Protein AF-A0A6B2X8B7-F1 (afdb_monomer_lite)

Sequence (126 aa):
MSDVDQRAEAHRLQRERGFGARRVAAELGISRETAGELLSQPAEDPDPRLAVVTAAIVATVPRAFAATTMVTVAHRYTQAGRSACDSWTGRPERLAEIILAALDTAQPERPRPFVLAPRLREGAAQ

Radius of gyration: 24.09 Å; chains: 1; bounding box: 40×40×84 Å

Foldseek 3Di:
DDPLVLLLVLVVCCVVVVDDLVVSCVVSVHDSVSSVVSVVDDDDDPDPQLVVQLVVQCVVDVCLQVDWDKDKDWDQDPPPRDIDIDMDTDRSSVVSVVVVVVVVVPPPPDPDPPPPPPPPPPDDDD

Structure (mmCIF, N/CA/C/O backbone):
data_AF-A0A6B2X8B7-F1
#
_entry.id   AF-A0A6B2X8B7-F1
#
loop_
_atom_site.group_PDB
_atom_site.id
_atom_site.type_symbol
_atom_site.label_atom_id
_atom_site.label_alt_id
_atom_site.label_comp_id
_atom_site.label_asym_id
_atom_site.label_entity_id
_atom_site.label_seq_id
_atom_site.pdbx_PDB_ins_code
_atom_site.Cartn_x
_atom_site.Cartn_y
_atom_site.Cartn_z
_atom_site.occupancy
_atom_site.B_iso_or_equiv
_atom_site.auth_seq_id
_atom_site.auth_comp_id
_atom_site.auth_asym_id
_atom_site.auth_atom_id
_atom_site.pdbx_PDB_model_num
ATOM 1 N N . MET A 1 1 ? 15.341 11.435 -5.137 1.00 54.66 1 MET A N 1
ATOM 2 C CA . MET A 1 1 ? 14.673 10.119 -5.094 1.00 54.66 1 MET A CA 1
ATOM 3 C C . MET A 1 1 ? 15.718 9.135 -4.630 1.00 54.66 1 MET A C 1
ATOM 5 O O . MET A 1 1 ? 16.801 9.163 -5.200 1.00 54.66 1 MET A O 1
ATOM 9 N N . SER A 1 2 ? 15.459 8.402 -3.552 1.00 68.62 2 SER A N 1
ATOM 10 C CA . SER A 1 2 ? 16.417 7.426 -3.029 1.00 68.62 2 SER A CA 1
ATOM 11 C C . SER A 1 2 ? 16.469 6.190 -3.938 1.00 68.62 2 SER A C 1
ATOM 13 O O . SER A 1 2 ? 15.513 5.923 -4.666 1.00 68.62 2 SER A O 1
ATOM 15 N N . ASP A 1 3 ? 17.559 5.423 -3.903 1.00 59.84 3 ASP A N 1
ATOM 16 C CA . ASP A 1 3 ? 17.707 4.191 -4.701 1.00 59.84 3 ASP A CA 1
ATOM 17 C C . ASP A 1 3 ? 16.596 3.165 -4.404 1.00 59.84 3 ASP A C 1
ATOM 19 O O . ASP A 1 3 ? 16.160 2.419 -5.284 1.00 59.84 3 ASP A O 1
ATOM 23 N N . VAL A 1 4 ? 16.071 3.182 -3.173 1.00 61.59 4 VAL A N 1
ATOM 24 C CA . VAL A 1 4 ? 14.934 2.359 -2.737 1.00 61.59 4 VAL A CA 1
ATOM 25 C C . VAL A 1 4 ? 13.653 2.741 -3.489 1.00 61.59 4 VAL A C 1
ATOM 27 O O . VAL A 1 4 ? 12.921 1.854 -3.931 1.00 61.59 4 VAL A O 1
ATOM 30 N N . ASP A 1 5 ? 13.428 4.038 -3.731 1.00 80.19 5 ASP A N 1
ATOM 31 C CA . ASP A 1 5 ? 12.277 4.525 -4.504 1.00 80.19 5 ASP A CA 1
ATOM 32 C C . ASP A 1 5 ? 12.371 4.095 -5.977 1.00 80.19 5 ASP A C 1
ATOM 34 O O . ASP A 1 5 ? 11.370 3.715 -6.583 1.00 80.19 5 ASP A O 1
ATOM 38 N N . GLN A 1 6 ? 13.578 4.106 -6.560 1.00 83.19 6 GLN A N 1
ATOM 39 C CA . GLN A 1 6 ? 13.797 3.682 -7.949 1.00 83.19 6 GLN A CA 1
ATOM 40 C C . GLN A 1 6 ? 13.591 2.177 -8.136 1.00 83.19 6 GLN A C 1
ATOM 42 O O . GLN A 1 6 ? 12.996 1.757 -9.130 1.00 83.19 6 GLN A O 1
ATOM 47 N N . ARG A 1 7 ? 14.044 1.359 -7.178 1.00 85.69 7 ARG A N 1
ATOM 48 C CA . ARG A 1 7 ? 13.858 -0.098 -7.208 1.00 85.69 7 ARG A CA 1
ATOM 49 C C . ARG A 1 7 ? 12.386 -0.484 -7.090 1.00 85.69 7 ARG A C 1
ATOM 51 O O . ARG A 1 7 ? 11.892 -1.282 -7.889 1.00 85.69 7 ARG A O 1
ATOM 58 N N . ALA A 1 8 ? 11.678 0.098 -6.122 1.00 83.31 8 ALA A N 1
ATOM 59 C CA . ALA A 1 8 ? 10.252 -0.151 -5.930 1.00 83.31 8 ALA A CA 1
ATOM 60 C C . ALA A 1 8 ? 9.449 0.237 -7.183 1.00 83.31 8 ALA A C 1
ATOM 62 O O . ALA A 1 8 ? 8.624 -0.543 -7.668 1.00 83.31 8 ALA A O 1
ATOM 63 N N . GLU A 1 9 ? 9.757 1.398 -7.762 1.00 85.19 9 GLU A N 1
ATOM 64 C CA . GLU A 1 9 ? 9.102 1.882 -8.974 1.00 85.19 9 GLU A CA 1
ATOM 65 C C . GLU A 1 9 ? 9.429 1.019 -10.207 1.00 85.19 9 GLU A C 1
ATOM 67 O O . GLU A 1 9 ? 8.534 0.715 -11.000 1.00 85.19 9 GLU A O 1
ATOM 72 N N . ALA A 1 10 ? 10.670 0.534 -10.347 1.00 89.56 10 ALA A N 1
ATOM 73 C CA . ALA A 1 10 ? 11.061 -0.393 -11.411 1.00 89.56 10 ALA A CA 1
ATOM 74 C C . ALA A 1 10 ? 10.224 -1.684 -11.381 1.00 89.56 10 ALA A C 1
ATOM 76 O O . ALA A 1 10 ? 9.653 -2.082 -12.403 1.00 89.56 10 ALA A O 1
ATOM 77 N N . HIS A 1 11 ? 10.079 -2.306 -10.205 1.00 87.81 11 HIS A N 1
ATOM 78 C CA . HIS A 1 11 ? 9.245 -3.501 -10.046 1.00 87.81 11 HIS A CA 1
ATOM 79 C C . HIS A 1 11 ? 7.748 -3.216 -10.194 1.00 87.81 11 HIS A C 1
ATOM 81 O O . HIS A 1 11 ? 7.006 -4.093 -10.646 1.00 87.81 11 HIS A O 1
ATOM 87 N N . ARG A 1 12 ? 7.276 -2.012 -9.843 1.00 86.94 12 ARG A N 1
ATOM 88 C CA . ARG A 1 12 ? 5.889 -1.599 -10.102 1.00 86.94 12 ARG A CA 1
ATOM 89 C C . ARG A 1 12 ? 5.616 -1.532 -11.604 1.00 86.94 12 ARG A C 1
ATOM 91 O O . ARG A 1 12 ? 4.667 -2.148 -12.081 1.00 86.94 12 ARG A O 1
ATOM 98 N N . LEU A 1 13 ? 6.480 -0.856 -12.366 1.00 89.44 13 LEU A N 1
ATOM 99 C CA . LEU A 1 13 ? 6.375 -0.758 -13.826 1.00 89.44 13 LEU A CA 1
ATOM 100 C C . LEU A 1 13 ? 6.440 -2.134 -14.503 1.00 89.44 13 LEU A C 1
ATOM 102 O O . LEU A 1 13 ? 5.688 -2.398 -15.441 1.00 89.44 13 LEU A O 1
ATOM 106 N N . GLN A 1 14 ? 7.291 -3.036 -14.014 1.00 88.25 14 GLN A N 1
ATOM 107 C CA . GLN A 1 14 ? 7.352 -4.403 -14.527 1.00 88.25 14 GLN A CA 1
ATOM 108 C C . GLN A 1 14 ? 6.048 -5.176 -14.261 1.00 88.25 14 GLN A C 1
ATOM 110 O O . GLN A 1 14 ? 5.503 -5.767 -15.192 1.00 88.25 14 GLN A O 1
ATOM 115 N N . ARG A 1 15 ? 5.524 -5.153 -13.026 1.00 85.38 15 ARG A N 1
ATOM 116 C CA . ARG A 1 15 ? 4.316 -5.909 -12.639 1.00 85.38 15 ARG A CA 1
ATOM 117 C C . ARG A 1 15 ? 3.032 -5.361 -13.253 1.00 85.38 15 ARG A C 1
ATOM 119 O O . ARG A 1 15 ? 2.227 -6.132 -13.761 1.00 85.38 15 ARG A O 1
ATOM 126 N N . GLU A 1 16 ? 2.830 -4.047 -13.207 1.00 86.44 16 GLU A N 1
ATOM 127 C CA . GLU A 1 16 ? 1.566 -3.426 -13.624 1.00 86.44 16 GLU A CA 1
ATOM 128 C C . GLU A 1 16 ? 1.486 -3.184 -15.133 1.00 86.44 16 GLU A C 1
ATOM 130 O O . GLU A 1 16 ? 0.398 -3.191 -15.706 1.00 86.44 16 GLU A O 1
ATOM 135 N N . ARG A 1 17 ? 2.628 -2.933 -15.789 1.00 88.50 17 ARG A N 1
ATOM 136 C CA . ARG A 1 17 ? 2.678 -2.554 -17.212 1.00 88.50 17 ARG A CA 1
ATOM 137 C C . ARG A 1 17 ? 3.347 -3.604 -18.099 1.00 88.50 17 ARG A C 1
ATOM 139 O O . ARG A 1 17 ? 3.337 -3.444 -19.317 1.00 88.50 17 ARG A O 1
ATOM 146 N N . GLY A 1 18 ? 3.954 -4.644 -17.521 1.00 87.31 18 GLY A N 1
ATOM 147 C CA . GLY A 1 18 ? 4.703 -5.657 -18.272 1.00 87.31 18 GLY A CA 1
ATOM 148 C C . GLY A 1 18 ? 5.984 -5.114 -18.913 1.00 87.31 18 GLY A C 1
ATOM 149 O O . GLY A 1 18 ? 6.449 -5.640 -19.924 1.00 87.31 18 GLY A O 1
ATOM 150 N N . PHE A 1 19 ? 6.540 -4.019 -18.388 1.00 92.81 19 PHE A N 1
ATOM 151 C CA . PHE A 1 19 ? 7.703 -3.374 -18.989 1.00 92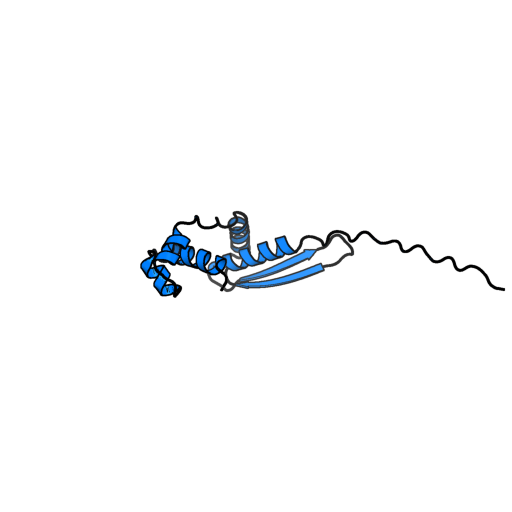.81 19 PHE A CA 1
ATOM 152 C C . PHE A 1 19 ? 8.986 -4.175 -18.750 1.00 92.81 19 PHE A C 1
ATOM 154 O O . PHE A 1 19 ? 9.326 -4.527 -17.624 1.00 92.81 19 PHE A O 1
ATOM 161 N N . GLY A 1 20 ? 9.745 -4.410 -19.824 1.00 90.12 20 GLY A N 1
ATOM 162 C CA . GLY A 1 20 ? 11.117 -4.911 -19.730 1.00 90.12 20 GLY A CA 1
ATOM 163 C C . GLY A 1 20 ? 12.114 -3.807 -19.353 1.00 90.12 20 GLY A C 1
ATOM 164 O O . GLY A 1 20 ? 11.818 -2.618 -19.491 1.00 90.12 20 GLY A O 1
ATOM 165 N N . ALA A 1 21 ? 13.336 -4.197 -18.969 1.00 92.12 21 ALA A N 1
ATOM 166 C CA . ALA A 1 21 ? 14.393 -3.295 -18.485 1.00 92.12 21 ALA A CA 1
ATOM 167 C C . ALA A 1 21 ? 14.636 -2.061 -19.376 1.00 92.12 21 ALA A C 1
ATOM 169 O O . ALA A 1 21 ? 14.855 -0.963 -18.877 1.00 92.12 21 ALA A O 1
ATOM 170 N N . ARG A 1 22 ? 14.534 -2.203 -20.707 1.00 93.44 22 ARG A N 1
ATOM 171 C CA . ARG A 1 22 ? 14.685 -1.076 -21.645 1.00 93.44 22 ARG A CA 1
ATOM 172 C C . ARG A 1 22 ? 13.605 -0.009 -21.464 1.00 93.44 22 ARG A C 1
ATOM 174 O O . ARG A 1 22 ? 13.901 1.176 -21.573 1.00 93.44 22 ARG A O 1
ATOM 181 N N . ARG A 1 23 ? 12.356 -0.423 -21.249 1.00 93.75 23 ARG A N 1
ATOM 182 C CA . ARG A 1 23 ? 11.235 0.505 -21.092 1.00 93.75 23 ARG A CA 1
ATOM 183 C C . ARG A 1 23 ? 11.233 1.106 -19.689 1.00 93.75 23 ARG A C 1
ATOM 185 O O . ARG A 1 23 ? 11.080 2.309 -19.575 1.00 93.75 23 ARG A O 1
ATOM 192 N N . VAL A 1 24 ? 11.517 0.302 -18.665 1.00 93.19 24 VAL A N 1
ATOM 193 C CA . VAL A 1 24 ? 11.722 0.774 -17.285 1.00 93.19 24 VAL A CA 1
ATOM 194 C C . VAL A 1 24 ? 12.812 1.849 -17.215 1.00 93.19 24 VAL A C 1
ATOM 196 O O . VAL A 1 24 ? 12.585 2.903 -16.636 1.00 93.19 24 VAL A O 1
ATOM 199 N N . ALA A 1 25 ? 13.952 1.633 -17.878 1.00 94.69 25 ALA A N 1
ATOM 200 C CA . ALA A 1 25 ? 15.034 2.614 -17.953 1.00 94.69 25 ALA A CA 1
ATOM 201 C C . ALA A 1 25 ? 14.580 3.963 -18.534 1.00 94.69 25 ALA A C 1
ATOM 203 O O . ALA A 1 25 ? 14.922 5.015 -18.000 1.00 94.69 25 ALA A O 1
ATOM 204 N N . ALA A 1 26 ? 13.771 3.928 -19.598 1.00 93.44 26 ALA A N 1
ATOM 205 C CA . ALA A 1 26 ? 13.241 5.132 -20.230 1.00 93.44 26 ALA A CA 1
ATOM 206 C C . ALA A 1 26 ? 12.259 5.894 -19.324 1.00 93.44 26 ALA A C 1
ATOM 208 O O . ALA A 1 26 ? 12.300 7.118 -19.297 1.00 93.44 26 ALA A O 1
ATOM 209 N N . GLU A 1 27 ? 11.408 5.186 -18.576 1.00 92.19 27 GLU A N 1
ATOM 210 C CA . GLU A 1 27 ? 10.445 5.811 -17.654 1.00 92.19 27 GLU A CA 1
ATOM 211 C C . GLU A 1 27 ? 11.128 6.381 -16.397 1.00 92.19 27 GLU A C 1
ATOM 213 O O . GLU A 1 27 ? 10.698 7.402 -15.870 1.00 92.19 27 GLU A O 1
ATOM 218 N N . LEU A 1 28 ? 12.210 5.750 -15.928 1.00 91.00 28 LEU A N 1
ATOM 219 C CA . LEU A 1 28 ? 12.951 6.177 -14.735 1.00 91.00 28 LEU A CA 1
ATOM 220 C C . LEU A 1 28 ? 14.094 7.163 -15.027 1.00 91.00 28 LEU A C 1
ATOM 222 O O . LEU A 1 28 ? 14.696 7.686 -14.092 1.00 91.00 28 LEU A O 1
ATOM 226 N N . GLY A 1 29 ? 14.415 7.416 -16.300 1.00 93.81 29 GLY A N 1
ATOM 227 C CA . GLY A 1 29 ? 15.531 8.285 -16.688 1.00 93.81 29 GLY A CA 1
ATOM 228 C C . GLY A 1 29 ? 16.912 7.722 -16.327 1.00 93.81 29 GLY A C 1
ATOM 229 O O . GLY A 1 29 ? 17.846 8.488 -16.097 1.00 93.81 29 GLY A O 1
ATOM 230 N N . ILE A 1 30 ? 17.043 6.394 -16.262 1.00 93.62 30 ILE A N 1
ATOM 231 C CA . ILE A 1 30 ? 18.279 5.684 -15.892 1.00 93.62 30 ILE A CA 1
ATOM 232 C C . ILE A 1 30 ? 18.819 4.860 -17.065 1.00 93.62 30 ILE A C 1
ATOM 234 O O . ILE A 1 30 ? 18.177 4.714 -18.106 1.00 93.62 30 ILE A O 1
ATOM 238 N N . SER A 1 31 ? 20.017 4.294 -16.907 1.00 95.00 31 SER A N 1
ATOM 239 C CA . SER A 1 31 ? 20.582 3.402 -17.919 1.00 95.00 31 SER A CA 1
ATOM 240 C C . SER A 1 31 ? 19.840 2.056 -17.968 1.00 95.00 31 SER A C 1
ATOM 242 O O . SER A 1 31 ? 19.255 1.599 -16.983 1.00 95.00 31 SER A O 1
ATOM 244 N N . ARG A 1 32 ? 19.891 1.376 -19.122 1.00 93.12 32 ARG A N 1
ATOM 245 C CA . ARG A 1 32 ? 19.347 0.013 -19.269 1.00 93.12 32 ARG A CA 1
ATOM 246 C C . ARG A 1 32 ? 20.017 -0.974 -18.312 1.00 93.12 32 ARG A C 1
ATOM 248 O O . ARG A 1 32 ? 19.348 -1.890 -17.846 1.00 93.12 32 ARG A O 1
ATOM 255 N N . GLU A 1 33 ? 21.315 -0.813 -18.087 1.00 92.94 33 GLU A N 1
ATOM 256 C CA . GLU A 1 33 ? 22.106 -1.673 -17.208 1.00 92.94 33 GLU A CA 1
ATOM 257 C C . GLU A 1 33 ? 21.645 -1.514 -15.759 1.00 92.94 33 GLU A C 1
ATOM 259 O O . GLU A 1 33 ? 21.232 -2.494 -15.152 1.00 92.94 33 GLU A O 1
ATOM 264 N N . THR A 1 34 ? 21.518 -0.270 -15.287 1.00 93.19 34 THR A N 1
ATOM 265 C CA . THR A 1 34 ? 20.964 0.061 -13.964 1.00 93.19 34 THR A CA 1
ATOM 266 C C . THR A 1 34 ? 19.544 -0.483 -13.790 1.00 93.19 34 THR A C 1
ATOM 268 O O . THR A 1 34 ? 19.228 -1.088 -12.774 1.00 93.19 34 THR A O 1
ATOM 271 N N . ALA A 1 35 ? 18.674 -0.339 -14.796 1.00 91.00 35 ALA A N 1
ATOM 272 C CA . ALA A 1 35 ? 17.335 -0.931 -14.743 1.00 91.00 35 ALA A CA 1
ATOM 273 C C . ALA A 1 35 ? 17.369 -2.470 -14.702 1.00 91.00 35 ALA A C 1
ATOM 275 O O . ALA A 1 35 ? 16.512 -3.088 -14.078 1.00 91.00 35 ALA A O 1
ATOM 276 N N . GLY A 1 36 ? 18.342 -3.092 -15.373 1.00 91.31 36 GLY A N 1
ATOM 277 C CA . GLY A 1 36 ? 18.573 -4.533 -15.317 1.00 91.31 36 GLY A CA 1
ATOM 278 C C . GLY A 1 36 ? 18.994 -4.991 -13.923 1.00 91.31 36 GLY A C 1
ATOM 2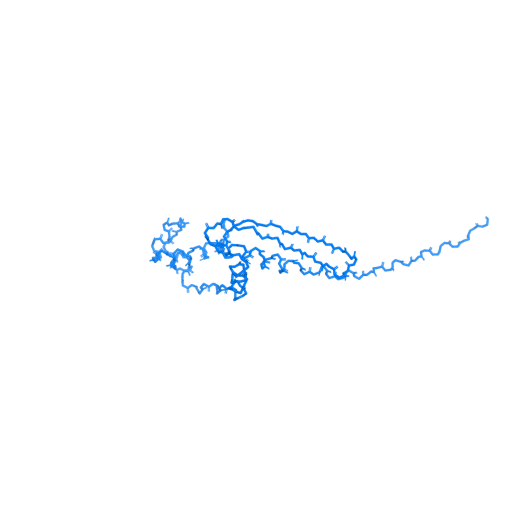79 O O . GLY A 1 36 ? 18.407 -5.932 -13.399 1.00 91.31 36 GLY A O 1
ATOM 280 N N . GLU A 1 37 ? 19.940 -4.285 -13.305 1.00 91.12 37 GLU A N 1
ATOM 281 C CA . GLU A 1 37 ? 20.389 -4.543 -11.934 1.00 91.12 37 GLU A CA 1
ATOM 282 C C . GLU A 1 37 ? 19.237 -4.411 -10.932 1.00 91.12 37 GLU A C 1
ATOM 284 O O . GLU A 1 37 ? 19.003 -5.332 -10.148 1.00 91.12 37 GLU A O 1
ATOM 289 N N . LEU A 1 38 ? 18.453 -3.330 -11.015 1.00 88.88 38 LEU A N 1
ATOM 290 C CA . LEU A 1 38 ? 17.293 -3.111 -10.146 1.00 88.88 38 LEU A CA 1
ATOM 291 C C . LEU A 1 38 ? 16.266 -4.245 -10.246 1.00 88.88 38 LEU A C 1
ATOM 293 O O . LEU A 1 38 ? 15.780 -4.698 -9.220 1.00 88.88 38 LEU A O 1
ATOM 297 N N . LEU A 1 39 ? 15.963 -4.720 -11.459 1.00 88.75 39 LEU A N 1
ATOM 298 C CA . LEU A 1 39 ? 14.988 -5.795 -11.684 1.00 88.75 39 LEU A CA 1
ATOM 299 C C . LEU A 1 39 ? 15.529 -7.197 -11.373 1.00 88.75 39 LEU A C 1
ATOM 301 O O . LEU A 1 39 ? 14.744 -8.132 -11.220 1.00 88.75 39 LEU A O 1
ATOM 305 N N . SER A 1 40 ? 16.852 -7.365 -11.351 1.00 87.19 40 SER A N 1
ATOM 306 C CA . SER A 1 40 ? 17.501 -8.637 -11.014 1.00 87.19 40 SER A CA 1
ATOM 307 C C . SER A 1 40 ? 17.569 -8.893 -9.509 1.00 87.19 40 SER A C 1
ATOM 309 O O . SER A 1 40 ? 17.685 -10.042 -9.084 1.00 87.19 40 SER A O 1
ATOM 311 N N . GLN A 1 41 ? 17.453 -7.839 -8.701 1.00 81.94 41 GLN A N 1
ATOM 312 C CA . GLN A 1 41 ? 17.230 -7.976 -7.270 1.00 81.94 41 GLN A CA 1
ATOM 313 C C . GLN A 1 41 ? 15.777 -8.410 -7.027 1.00 81.94 41 GLN A C 1
ATOM 315 O O . GLN A 1 41 ? 14.876 -7.945 -7.725 1.00 81.94 41 GLN A O 1
ATOM 320 N N . PRO A 1 42 ? 15.513 -9.308 -6.064 1.00 71.69 42 PRO A N 1
ATOM 321 C CA . PRO A 1 42 ? 14.145 -9.621 -5.687 1.00 71.69 42 PRO A CA 1
ATOM 322 C C . PRO A 1 42 ? 13.460 -8.345 -5.193 1.00 71.69 42 PRO A C 1
ATOM 324 O O . PRO A 1 42 ? 14.023 -7.598 -4.388 1.00 71.69 42 PRO A O 1
ATOM 327 N N . ALA A 1 43 ? 12.242 -8.105 -5.682 1.00 67.25 43 ALA A N 1
ATOM 328 C CA . ALA A 1 43 ? 11.382 -7.086 -5.101 1.00 67.25 43 ALA A CA 1
ATOM 329 C C . ALA A 1 43 ? 11.249 -7.382 -3.603 1.00 67.25 43 ALA A C 1
ATOM 331 O O . ALA A 1 43 ? 11.075 -8.542 -3.229 1.00 67.25 43 ALA A O 1
ATOM 332 N N . GLU A 1 44 ? 11.323 -6.359 -2.751 1.00 68.56 44 GLU A N 1
ATOM 333 C CA . GLU A 1 44 ? 10.877 -6.540 -1.372 1.00 68.56 44 GLU A CA 1
ATOM 334 C C . GLU A 1 44 ? 9.427 -7.021 -1.418 1.00 68.56 44 GLU A C 1
ATOM 336 O O . GLU A 1 44 ? 8.569 -6.388 -2.048 1.00 68.56 44 GLU A O 1
ATOM 341 N N . ASP A 1 45 ? 9.179 -8.187 -0.821 1.00 62.31 45 ASP A N 1
ATOM 342 C CA . ASP A 1 45 ? 7.829 -8.713 -0.724 1.00 62.31 45 ASP A CA 1
ATOM 343 C C . ASP A 1 45 ? 6.977 -7.693 0.036 1.00 62.31 45 ASP A C 1
ATOM 345 O O . ASP A 1 45 ? 7.405 -7.187 1.081 1.00 62.31 45 ASP A O 1
ATOM 349 N N . PRO A 1 46 ? 5.780 -7.352 -0.472 1.00 64.56 46 PRO A N 1
ATOM 350 C CA . PRO A 1 46 ? 4.892 -6.465 0.254 1.00 64.56 46 PRO A CA 1
ATOM 351 C C . PRO A 1 46 ? 4.596 -7.085 1.620 1.00 64.56 46 PRO A C 1
ATOM 353 O O . PRO A 1 46 ? 4.244 -8.264 1.702 1.00 64.56 46 PRO A O 1
ATOM 356 N N . ASP A 1 47 ? 4.742 -6.287 2.682 1.00 74.25 47 ASP A N 1
ATOM 357 C CA . ASP A 1 47 ? 4.466 -6.710 4.055 1.00 74.25 47 ASP A CA 1
ATOM 358 C C . ASP A 1 47 ? 3.108 -7.439 4.101 1.00 74.25 47 ASP A C 1
ATOM 360 O O . ASP A 1 47 ? 2.091 -6.844 3.729 1.00 74.25 47 ASP A O 1
ATOM 364 N N . PRO A 1 48 ? 3.039 -8.710 4.541 1.00 75.62 48 PRO A N 1
ATOM 365 C CA . PRO A 1 48 ? 1.792 -9.472 4.549 1.00 75.62 48 PRO A CA 1
ATOM 366 C C . PRO A 1 48 ? 0.685 -8.797 5.377 1.00 75.62 48 PRO A C 1
ATOM 368 O O . PRO A 1 48 ? -0.503 -9.026 5.129 1.00 75.62 48 PRO A O 1
ATOM 371 N N . ARG A 1 49 ? 1.043 -7.912 6.321 1.00 80.62 49 ARG A N 1
ATOM 372 C CA . ARG A 1 49 ? 0.094 -7.091 7.083 1.00 80.62 49 ARG A CA 1
ATOM 373 C C . ARG A 1 49 ? -0.690 -6.124 6.185 1.00 80.62 49 ARG A C 1
ATOM 375 O O . ARG A 1 49 ? -1.841 -5.821 6.501 1.00 80.62 49 ARG A O 1
ATOM 382 N N . LEU A 1 50 ? -0.134 -5.683 5.050 1.00 83.31 50 LEU A N 1
ATOM 383 C CA . LEU A 1 50 ? -0.808 -4.780 4.102 1.00 83.31 50 LEU A CA 1
ATOM 384 C C . LEU A 1 50 ? -2.086 -5.395 3.539 1.00 83.31 50 LEU A C 1
ATOM 386 O O . LEU A 1 50 ? -3.116 -4.722 3.466 1.00 83.31 50 LEU A O 1
ATOM 390 N N . ALA A 1 51 ? -2.037 -6.677 3.174 1.00 80.69 51 ALA A N 1
ATOM 391 C CA . ALA A 1 51 ? -3.193 -7.390 2.642 1.00 80.69 51 ALA A CA 1
ATOM 392 C C . ALA A 1 51 ? -4.324 -7.466 3.679 1.00 80.69 51 ALA A C 1
ATOM 394 O O . ALA A 1 51 ? -5.489 -7.246 3.347 1.00 80.69 51 ALA A O 1
ATOM 395 N N . VAL A 1 52 ? -3.972 -7.704 4.947 1.00 84.94 52 VAL A N 1
ATOM 396 C CA . VAL A 1 52 ? -4.927 -7.768 6.062 1.00 84.94 52 VAL A CA 1
ATOM 397 C C . VAL A 1 52 ? -5.595 -6.412 6.295 1.00 84.94 52 VAL A C 1
ATOM 399 O O . VAL A 1 52 ? -6.821 -6.337 6.374 1.00 84.94 52 VAL A O 1
ATOM 402 N N . VAL A 1 53 ? -4.814 -5.330 6.363 1.00 83.62 53 VAL A N 1
ATOM 403 C CA . VAL A 1 53 ? -5.354 -3.980 6.597 1.00 83.62 53 VAL A CA 1
ATOM 404 C C . VAL A 1 53 ? -6.204 -3.516 5.414 1.00 83.62 53 VAL A C 1
ATOM 406 O O . VAL A 1 53 ? -7.298 -2.988 5.613 1.00 83.62 53 VAL A O 1
ATOM 409 N N . THR A 1 54 ? -5.765 -3.780 4.182 1.00 82.25 54 THR A N 1
ATOM 410 C CA . THR A 1 54 ? -6.545 -3.468 2.974 1.00 82.25 54 THR A CA 1
ATOM 411 C C . THR A 1 54 ? -7.887 -4.200 2.987 1.00 82.25 54 THR A C 1
ATOM 413 O O . THR A 1 54 ? -8.931 -3.577 2.786 1.00 82.25 54 THR A O 1
ATOM 416 N N . ALA A 1 55 ? -7.889 -5.503 3.290 1.00 82.56 55 ALA A N 1
ATOM 417 C CA . ALA A 1 55 ? -9.118 -6.282 3.404 1.00 82.56 55 ALA A CA 1
ATOM 418 C C . ALA A 1 55 ? -10.051 -5.728 4.495 1.00 82.56 55 ALA A C 1
ATOM 420 O O . ALA A 1 55 ? -11.258 -5.631 4.274 1.00 82.56 55 ALA A O 1
ATOM 421 N N . ALA A 1 56 ? -9.505 -5.298 5.638 1.00 84.56 56 ALA A N 1
ATOM 422 C CA . ALA A 1 56 ? -10.281 -4.698 6.721 1.00 84.56 56 ALA A CA 1
ATOM 423 C C . ALA A 1 56 ? -10.944 -3.370 6.313 1.00 84.56 56 ALA A C 1
ATOM 425 O O . ALA A 1 56 ? -12.125 -3.161 6.604 1.00 84.56 56 ALA A O 1
ATOM 426 N N . ILE A 1 57 ? -10.230 -2.493 5.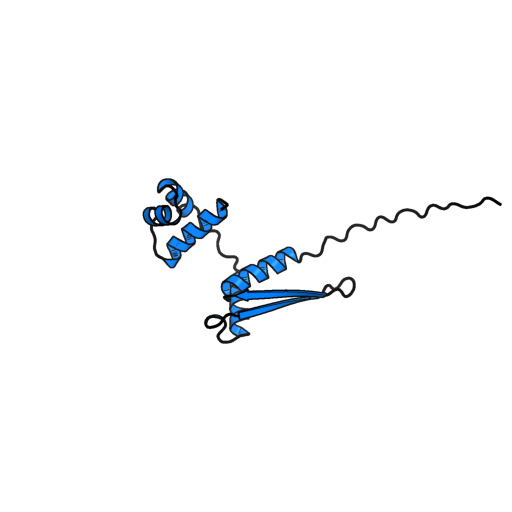596 1.00 82.31 57 ILE A N 1
ATOM 427 C CA . ILE A 1 57 ? -10.791 -1.238 5.064 1.00 82.31 57 ILE A CA 1
ATOM 428 C C . ILE A 1 57 ? -11.963 -1.540 4.123 1.00 82.31 57 ILE A C 1
ATOM 430 O O . ILE A 1 57 ? -13.044 -0.971 4.273 1.00 82.31 57 ILE A O 1
ATOM 434 N N . VAL A 1 58 ? -11.770 -2.466 3.182 1.00 82.00 58 VAL A N 1
ATOM 435 C CA . VAL A 1 58 ? -12.775 -2.823 2.167 1.00 82.00 58 VAL A CA 1
ATOM 436 C C . VAL A 1 58 ? -14.001 -3.490 2.786 1.00 82.00 58 VAL A C 1
ATOM 438 O O . VAL A 1 58 ? -15.124 -3.214 2.366 1.00 82.00 58 VAL A O 1
ATOM 441 N N . ALA A 1 59 ? -13.802 -4.341 3.794 1.00 83.56 59 ALA A N 1
ATOM 442 C CA . ALA A 1 59 ? -14.894 -4.974 4.527 1.00 83.56 59 ALA A CA 1
ATOM 443 C C . ALA A 1 59 ? -15.709 -3.954 5.339 1.00 83.56 59 ALA A C 1
ATOM 445 O O . ALA A 1 59 ? -16.929 -4.075 5.427 1.00 83.56 59 ALA A O 1
ATOM 446 N N . THR A 1 60 ? -15.047 -2.941 5.907 1.00 82.44 60 THR A N 1
ATOM 447 C CA . THR A 1 60 ? -15.694 -1.903 6.726 1.00 82.44 60 THR A CA 1
ATOM 448 C C . THR A 1 60 ? -16.444 -0.885 5.869 1.00 82.44 60 THR A C 1
ATOM 450 O O . THR A 1 60 ? -17.526 -0.435 6.241 1.00 82.44 60 THR A O 1
ATOM 453 N N . VAL A 1 61 ? -15.886 -0.526 4.710 1.00 78.94 61 VAL A N 1
ATOM 454 C CA . VAL A 1 61 ? -16.483 0.419 3.762 1.00 78.94 61 VAL A CA 1
ATOM 455 C C . VAL A 1 61 ? -16.682 -0.292 2.422 1.00 78.94 61 VAL A C 1
ATOM 457 O O . VAL A 1 61 ? -15.811 -0.240 1.545 1.00 78.94 61 VAL A O 1
ATOM 460 N N . PRO A 1 62 ? -17.839 -0.949 2.218 1.00 67.06 62 PRO A N 1
ATOM 461 C CA . PRO A 1 62 ? -18.172 -1.540 0.932 1.00 67.06 62 PRO A CA 1
ATOM 462 C C . PRO A 1 62 ? -18.137 -0.435 -0.130 1.00 67.06 62 PRO A C 1
ATOM 464 O O . PRO A 1 62 ? -18.888 0.532 -0.026 1.00 67.06 62 PRO A O 1
ATOM 467 N N . ARG A 1 63 ? -17.275 -0.587 -1.150 1.00 72.50 63 ARG A N 1
ATOM 468 C CA . ARG A 1 63 ? -16.912 0.406 -2.199 1.00 72.50 63 ARG A CA 1
ATOM 469 C C . ARG A 1 63 ? -15.709 1.313 -1.910 1.00 72.50 63 ARG A C 1
ATOM 471 O O . ARG A 1 63 ? -15.493 2.253 -2.671 1.00 72.50 63 ARG A O 1
ATOM 478 N N . ALA A 1 64 ? -14.868 0.997 -0.928 1.00 69.12 64 ALA A N 1
ATOM 479 C CA . ALA A 1 64 ? -13.641 1.756 -0.656 1.00 69.12 64 ALA A CA 1
ATOM 480 C C . ALA A 1 64 ? -12.710 1.942 -1.882 1.00 69.12 64 ALA A C 1
ATOM 482 O O . ALA A 1 64 ? -11.992 2.931 -1.966 1.00 69.12 64 ALA A O 1
ATOM 483 N N . PHE A 1 65 ? -12.743 1.035 -2.869 1.00 65.56 65 PHE A N 1
ATOM 484 C CA . PHE A 1 65 ? -11.977 1.174 -4.121 1.00 65.56 65 PHE A CA 1
ATOM 485 C C . PHE A 1 65 ? -12.594 2.133 -5.149 1.00 65.56 65 PHE A C 1
ATOM 487 O O . PHE A 1 65 ? -11.889 2.627 -6.026 1.00 65.56 65 PHE A O 1
ATOM 494 N N . ALA A 1 66 ? -13.903 2.379 -5.074 1.00 63.78 66 ALA A N 1
ATOM 495 C CA . ALA A 1 66 ? -14.633 3.199 -6.043 1.00 63.78 66 ALA A CA 1
ATOM 496 C C . ALA A 1 66 ? -14.771 4.667 -5.603 1.00 63.78 66 ALA A C 1
ATOM 498 O O . ALA A 1 66 ? -15.279 5.488 -6.363 1.00 63.78 66 ALA A O 1
ATOM 499 N N . ALA A 1 67 ? -14.338 4.997 -4.385 1.00 67.50 67 ALA A N 1
ATOM 500 C CA . ALA A 1 67 ? -14.427 6.331 -3.811 1.00 67.50 67 ALA A CA 1
ATOM 501 C C . ALA A 1 67 ? -13.155 6.674 -3.029 1.00 67.50 67 ALA A C 1
ATOM 503 O O . ALA A 1 67 ? -12.463 5.795 -2.519 1.00 67.50 67 ALA A O 1
ATOM 504 N N . THR A 1 68 ? -12.863 7.967 -2.898 1.00 70.62 68 THR A N 1
ATOM 505 C CA . THR A 1 68 ? -11.850 8.439 -1.950 1.00 70.62 68 THR A CA 1
ATOM 506 C C . THR A 1 68 ? -12.289 8.050 -0.540 1.00 70.62 68 THR A C 1
ATOM 508 O O . THR A 1 68 ? -13.303 8.543 -0.049 1.00 70.62 68 THR A O 1
ATOM 511 N N . THR A 1 69 ? -11.542 7.151 0.100 1.00 76.50 69 THR A N 1
ATOM 512 C CA . THR A 1 69 ? -11.854 6.655 1.444 1.00 76.50 69 THR A CA 1
ATOM 513 C C . THR A 1 69 ? -11.135 7.513 2.476 1.00 76.50 69 THR A C 1
ATOM 515 O O . THR A 1 69 ? -9.971 7.854 2.279 1.00 76.50 69 THR A O 1
ATOM 518 N N . MET A 1 70 ? -11.814 7.866 3.569 1.00 80.69 70 MET A N 1
ATOM 519 C CA . MET A 1 70 ? -11.202 8.494 4.742 1.00 80.69 70 MET A CA 1
ATOM 520 C C . MET A 1 70 ? -11.053 7.450 5.847 1.00 80.69 70 MET A C 1
ATOM 522 O O . MET A 1 70 ? -12.022 6.767 6.174 1.00 80.69 70 MET A O 1
ATOM 526 N N . VAL A 1 71 ? -9.859 7.337 6.426 1.00 79.06 71 VAL A N 1
ATOM 527 C CA . VAL A 1 71 ? -9.596 6.487 7.591 1.00 79.06 71 VAL A CA 1
ATOM 528 C C . VAL A 1 71 ? -9.100 7.354 8.733 1.00 79.06 71 VAL A C 1
ATOM 530 O O . VAL A 1 71 ? -8.167 8.135 8.559 1.00 79.06 71 VAL A O 1
ATOM 533 N N . THR A 1 72 ? -9.711 7.177 9.902 1.00 81.12 72 THR A N 1
ATOM 534 C CA . THR A 1 72 ? -9.280 7.782 11.161 1.00 81.12 72 THR A CA 1
ATOM 535 C C . THR A 1 72 ? -8.827 6.679 12.109 1.00 81.12 72 THR A C 1
ATOM 537 O O . THR A 1 72 ? -9.593 5.757 12.393 1.00 81.12 72 THR A O 1
ATOM 540 N N . VAL A 1 73 ? -7.598 6.776 12.613 1.00 75.69 73 VAL A N 1
ATOM 541 C CA . VAL A 1 73 ? -7.055 5.872 13.633 1.00 75.69 73 VAL A CA 1
ATOM 542 C C . VAL A 1 73 ? -6.992 6.621 14.956 1.00 75.69 73 VAL A C 1
ATOM 544 O O . VAL A 1 73 ? -6.334 7.652 15.074 1.00 75.69 73 VAL A O 1
ATOM 547 N N . ALA A 1 74 ? -7.706 6.105 15.955 1.00 79.44 74 ALA A N 1
ATOM 548 C CA . ALA A 1 74 ? -7.703 6.647 17.306 1.00 79.44 74 ALA A CA 1
ATOM 549 C C . ALA A 1 74 ? -6.725 5.858 18.184 1.00 79.44 74 ALA A C 1
ATOM 551 O O . ALA A 1 74 ? -6.952 4.690 18.506 1.00 79.44 74 ALA A O 1
ATOM 552 N N . HIS A 1 75 ? -5.660 6.519 18.616 1.00 74.50 75 HIS A N 1
ATOM 553 C CA . HIS A 1 75 ? -4.686 5.989 19.556 1.00 74.50 75 HIS A CA 1
ATOM 554 C C . HIS A 1 75 ? -5.176 6.249 20.980 1.00 74.50 75 HIS A C 1
ATOM 556 O O . HIS A 1 75 ? -5.387 7.394 21.384 1.00 74.50 75 HIS A O 1
ATOM 562 N N . ARG A 1 76 ? -5.350 5.183 21.765 1.00 74.19 76 ARG A N 1
ATOM 563 C CA . ARG A 1 76 ? -5.631 5.271 23.203 1.00 74.19 76 ARG A CA 1
ATOM 564 C C . ARG A 1 76 ? -4.432 4.748 23.971 1.00 74.19 76 ARG A C 1
ATOM 566 O O . ARG A 1 76 ? -4.185 3.545 23.991 1.00 74.19 76 ARG A O 1
ATOM 573 N N . TYR A 1 77 ? -3.698 5.651 24.608 1.00 71.94 77 TYR A N 1
ATOM 574 C CA . TYR A 1 77 ? -2.543 5.284 25.413 1.00 71.94 77 TYR A CA 1
ATOM 575 C C . TYR A 1 77 ? -3.010 4.946 26.829 1.00 71.94 77 TYR A C 1
ATOM 577 O O . TYR A 1 77 ? -3.686 5.738 27.486 1.00 71.94 77 TYR A O 1
ATOM 585 N N . THR A 1 78 ? -2.645 3.757 27.309 1.00 66.88 78 THR A N 1
ATOM 586 C CA . THR A 1 78 ? -2.969 3.298 28.671 1.00 66.88 78 THR A CA 1
ATOM 587 C C . THR A 1 78 ? -2.316 4.177 29.739 1.00 66.88 78 THR A C 1
ATOM 589 O O . THR A 1 78 ? -2.831 4.304 30.848 1.00 66.88 78 THR A O 1
ATOM 592 N N . GLN A 1 79 ? -1.205 4.833 29.397 1.00 63.34 79 GLN A N 1
ATOM 593 C CA . GLN A 1 79 ? -0.478 5.731 30.278 1.00 63.34 79 GLN A CA 1
ATOM 594 C C . GLN A 1 79 ? -1.037 7.163 30.171 1.00 63.34 79 GLN A C 1
ATOM 596 O O . GLN A 1 79 ? -1.036 7.778 29.106 1.00 63.34 79 GLN A O 1
ATOM 601 N N . ALA A 1 80 ? -1.495 7.703 31.303 1.00 59.78 80 ALA A N 1
ATOM 602 C CA . ALA A 1 80 ? -1.924 9.097 31.482 1.00 59.78 80 ALA A CA 1
ATOM 603 C C . ALA A 1 80 ? -3.214 9.549 30.759 1.00 59.78 80 ALA A C 1
ATOM 605 O O . ALA A 1 80 ? -3.432 10.752 30.630 1.00 59.78 80 ALA A O 1
ATOM 606 N N . GLY A 1 81 ? -4.076 8.629 30.303 1.00 66.81 81 GLY A N 1
ATOM 607 C CA . GLY A 1 81 ? -5.367 8.990 29.690 1.00 66.81 81 GLY A CA 1
ATOM 608 C C . GLY A 1 81 ? -5.232 9.813 28.404 1.00 66.81 81 GLY A C 1
ATOM 609 O O . GLY A 1 81 ? -6.151 10.539 28.026 1.00 66.81 81 GLY A O 1
ATOM 610 N N . ARG A 1 82 ? -4.072 9.736 27.742 1.00 67.06 82 ARG A N 1
ATOM 611 C CA . ARG A 1 82 ? -3.813 10.464 26.501 1.00 67.06 82 ARG A CA 1
ATOM 612 C C . ARG A 1 82 ? -4.497 9.760 25.338 1.00 67.06 82 ARG A C 1
ATOM 614 O O . ARG A 1 82 ? -4.466 8.534 25.225 1.00 67.06 82 ARG A O 1
ATOM 621 N N . SER A 1 83 ? -5.074 10.559 24.450 1.00 75.25 83 SER A N 1
ATOM 622 C CA . SER A 1 83 ? -5.563 10.094 23.159 1.00 75.25 83 SER A CA 1
ATOM 623 C C . SER A 1 83 ? -4.985 10.960 22.050 1.00 75.25 83 SER A C 1
ATOM 625 O O . SER A 1 83 ? -4.751 12.152 22.250 1.00 75.25 83 SER A O 1
ATOM 627 N N . ALA A 1 84 ? -4.720 10.335 20.912 1.00 77.50 84 ALA A N 1
ATOM 628 C CA . ALA A 1 84 ? -4.360 11.006 19.673 1.00 77.50 84 ALA A CA 1
ATOM 629 C C . ALA A 1 84 ? -5.216 10.423 18.550 1.00 77.50 84 ALA A C 1
ATOM 631 O O . ALA A 1 84 ? -5.652 9.274 18.635 1.00 77.50 84 ALA A O 1
ATOM 632 N N . CYS A 1 85 ? -5.472 11.214 17.518 1.00 78.50 85 CYS A N 1
ATOM 633 C CA . CYS A 1 85 ? -6.205 10.766 16.347 1.00 78.50 85 CYS A CA 1
ATOM 634 C C . CYS A 1 85 ? -5.468 11.236 15.107 1.00 78.50 85 CYS A C 1
ATOM 636 O O . CYS A 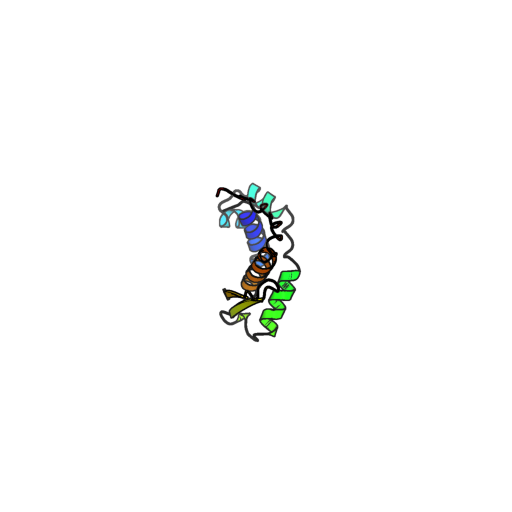1 85 ? -5.264 12.438 14.944 1.00 78.50 85 CYS A O 1
ATOM 638 N N . ASP A 1 86 ? -5.167 10.296 14.224 1.00 78.94 86 ASP A N 1
ATOM 639 C CA . ASP A 1 86 ? -4.637 10.589 12.904 1.00 78.94 86 ASP A CA 1
ATOM 640 C C . ASP A 1 86 ? -5.698 10.270 11.851 1.00 78.94 86 ASP A C 1
ATOM 642 O O . ASP A 1 86 ? -6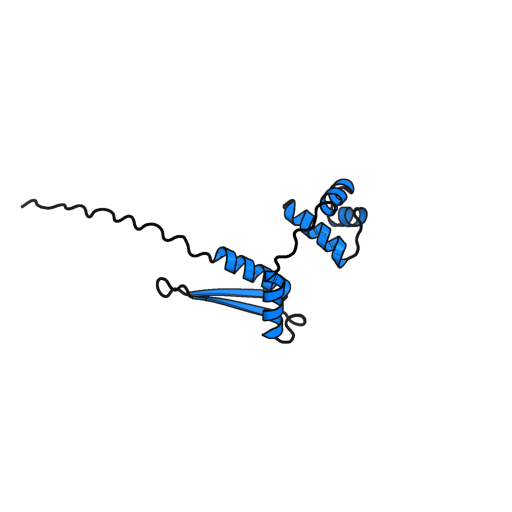.508 9.354 12.017 1.00 78.94 86 ASP A O 1
ATOM 646 N N . SER A 1 87 ? -5.764 11.074 10.790 1.00 85.12 87 SER A N 1
ATOM 647 C CA . SER A 1 87 ? -6.749 10.911 9.718 1.00 85.12 87 SER A CA 1
ATOM 648 C C . SER A 1 87 ? -6.116 11.096 8.352 1.00 85.12 87 SER A C 1
ATOM 650 O O . SER A 1 87 ? -5.383 12.056 8.119 1.00 85.12 87 SER A O 1
ATOM 652 N N . TRP A 1 88 ? -6.450 10.196 7.434 1.00 85.94 88 TRP A N 1
ATOM 653 C CA . TRP A 1 88 ? -5.913 10.182 6.078 1.00 85.94 88 TRP A CA 1
ATOM 654 C C . TRP A 1 88 ? -7.012 9.907 5.063 1.00 85.94 88 TRP A C 1
ATOM 656 O O . TRP A 1 88 ? -8.021 9.274 5.372 1.00 85.94 88 TRP A O 1
ATOM 666 N N . THR A 1 89 ? -6.803 10.370 3.832 1.00 85.25 89 THR A N 1
ATOM 667 C CA . THR A 1 89 ? -7.701 10.105 2.706 1.00 85.25 89 THR A CA 1
ATOM 668 C C . THR A 1 89 ? -6.928 9.512 1.539 1.00 85.25 89 THR A C 1
ATOM 670 O O . THR A 1 89 ? -5.785 9.893 1.286 1.00 85.25 89 THR A O 1
ATOM 673 N N . GLY A 1 90 ? -7.524 8.554 0.834 1.00 82.88 90 GLY A N 1
ATOM 674 C CA . GLY A 1 90 ? -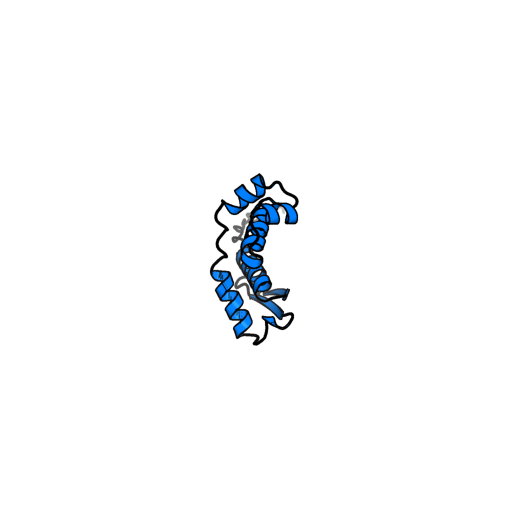6.861 7.919 -0.297 1.00 82.88 90 GLY A CA 1
ATOM 675 C C . GLY A 1 90 ? -7.515 6.626 -0.756 1.00 82.88 90 GLY A C 1
ATOM 676 O O . GLY A 1 90 ? -8.654 6.312 -0.405 1.00 82.88 90 GLY A O 1
ATOM 677 N N . ARG A 1 91 ? -6.766 5.883 -1.574 1.00 81.19 91 ARG A N 1
ATOM 678 C CA . ARG A 1 91 ? -7.117 4.517 -1.966 1.00 81.19 91 ARG A CA 1
ATOM 679 C C . ARG A 1 91 ? -6.799 3.536 -0.829 1.00 81.19 91 ARG A C 1
ATOM 681 O O . ARG A 1 91 ? -5.852 3.797 -0.084 1.00 81.19 91 ARG A O 1
ATOM 688 N N . PRO A 1 92 ? -7.534 2.419 -0.703 1.00 79.50 92 PRO A N 1
ATOM 689 C CA . PRO A 1 92 ? -7.358 1.463 0.392 1.00 79.50 92 PRO A CA 1
ATOM 690 C C . PRO A 1 92 ? -5.926 0.948 0.567 1.00 79.50 92 PRO A C 1
ATOM 692 O O . PRO A 1 92 ? -5.457 0.863 1.696 1.00 79.50 92 PRO A O 1
ATOM 695 N N . GLU A 1 93 ? -5.206 0.672 -0.520 1.00 80.88 93 GLU A N 1
ATOM 696 C CA . GLU A 1 93 ? -3.833 0.154 -0.477 1.00 80.88 93 GLU A CA 1
ATOM 697 C C . GLU A 1 93 ? -2.871 1.190 0.104 1.00 80.88 93 GLU A C 1
ATOM 699 O O . GLU A 1 93 ? -2.097 0.903 1.015 1.00 80.88 93 GLU A O 1
ATOM 704 N N . ARG A 1 94 ? -2.981 2.440 -0.360 1.00 80.56 94 ARG A N 1
ATOM 705 C CA . ARG A 1 94 ? -2.149 3.535 0.147 1.00 80.56 94 ARG A CA 1
ATOM 706 C C . ARG A 1 94 ? -2.474 3.860 1.602 1.00 80.56 94 ARG A C 1
ATOM 708 O O . ARG A 1 94 ? -1.582 4.197 2.374 1.00 80.56 94 ARG A O 1
ATOM 715 N N . LEU A 1 95 ? -3.745 3.760 1.987 1.00 83.12 95 LEU A N 1
ATOM 716 C CA . LEU A 1 95 ? -4.158 3.916 3.379 1.00 83.12 95 LEU A CA 1
ATOM 717 C C . LEU A 1 95 ? -3.599 2.790 4.252 1.00 83.12 95 LEU A C 1
ATOM 719 O O . LEU A 1 95 ? -3.147 3.074 5.353 1.00 83.12 95 LEU A O 1
ATOM 723 N N . ALA A 1 96 ? -3.563 1.548 3.765 1.00 84.12 96 ALA A N 1
ATOM 724 C CA . ALA A 1 96 ? -2.976 0.429 4.496 1.00 84.12 96 ALA A CA 1
ATOM 725 C C . ALA A 1 96 ? -1.481 0.640 4.784 1.00 84.12 96 ALA A C 1
ATOM 727 O O . ALA A 1 96 ? -1.044 0.405 5.910 1.00 84.12 96 ALA A O 1
ATOM 728 N N . GLU A 1 97 ? -0.719 1.149 3.811 1.00 83.81 97 GLU A N 1
ATOM 729 C CA . GLU A 1 97 ? 0.690 1.528 4.004 1.00 83.81 97 GLU A CA 1
ATOM 730 C C . GLU A 1 97 ? 0.852 2.600 5.086 1.00 83.81 97 GLU A C 1
ATOM 732 O O . GLU A 1 97 ? 1.681 2.460 5.985 1.00 83.81 97 GLU A O 1
ATOM 737 N N . ILE A 1 98 ? 0.035 3.656 5.027 1.00 83.44 98 ILE A N 1
ATOM 738 C CA . ILE A 1 98 ? 0.088 4.762 5.989 1.00 83.44 98 ILE A CA 1
ATOM 739 C C . ILE A 1 98 ? -0.286 4.284 7.396 1.00 83.44 98 ILE A C 1
ATOM 741 O O . ILE A 1 98 ? 0.389 4.636 8.360 1.00 83.44 98 ILE A O 1
ATOM 745 N N . ILE A 1 99 ? -1.332 3.464 7.519 1.00 83.88 99 ILE A N 1
ATOM 746 C CA . ILE A 1 99 ? -1.779 2.908 8.800 1.00 83.88 99 ILE A CA 1
ATOM 747 C C . ILE A 1 99 ? -0.684 2.032 9.407 1.00 83.88 99 ILE A C 1
ATOM 749 O O . ILE A 1 99 ? -0.400 2.168 10.593 1.00 83.88 99 ILE A O 1
ATOM 753 N N . LEU A 1 100 ? -0.048 1.159 8.622 1.00 82.88 100 LEU A N 1
ATOM 754 C CA . LEU A 1 100 ? 1.036 0.314 9.129 1.00 82.88 100 LEU A CA 1
ATOM 755 C C . LEU A 1 100 ? 2.242 1.136 9.574 1.00 82.88 100 LEU A C 1
ATOM 757 O O . LEU A 1 100 ? 2.742 0.912 10.673 1.00 82.88 100 LEU A O 1
ATOM 761 N N . ALA A 1 101 ? 2.646 2.134 8.788 1.00 81.56 101 ALA A N 1
ATOM 762 C CA . ALA A 1 101 ? 3.712 3.047 9.183 1.00 81.56 101 ALA A CA 1
ATOM 763 C C . ALA A 1 101 ? 3.366 3.792 10.486 1.00 81.56 101 ALA A C 1
ATOM 765 O O . ALA A 1 101 ? 4.190 3.860 11.397 1.00 81.56 101 ALA A O 1
ATOM 766 N N . ALA A 1 102 ? 2.132 4.291 10.616 1.00 77.75 102 ALA A N 1
ATOM 767 C CA . ALA A 1 102 ? 1.662 4.957 11.827 1.00 77.75 102 ALA A CA 1
ATOM 768 C C . ALA A 1 102 ? 1.693 4.015 13.041 1.00 77.75 102 ALA A C 1
ATOM 770 O O . ALA A 1 102 ? 2.182 4.398 14.102 1.00 77.75 102 ALA A O 1
ATOM 771 N N . LEU A 1 103 ? 1.253 2.763 12.886 1.00 75.56 103 LEU A N 1
ATOM 772 C CA . LEU A 1 103 ? 1.298 1.751 13.946 1.00 75.56 103 LEU A CA 1
ATOM 773 C C . LEU A 1 103 ? 2.731 1.393 14.361 1.00 75.56 103 LEU A C 1
ATOM 775 O O . LEU A 1 103 ? 2.996 1.277 15.557 1.00 75.56 103 LEU A O 1
ATOM 779 N N . ASP A 1 104 ? 3.653 1.269 13.405 1.00 78.38 104 ASP A N 1
ATOM 780 C CA . ASP A 1 104 ? 5.060 0.969 13.685 1.00 78.38 104 ASP A CA 1
ATOM 781 C C . ASP A 1 104 ? 5.763 2.163 14.372 1.00 78.38 104 ASP A C 1
ATOM 783 O O . ASP A 1 104 ? 6.593 1.965 15.261 1.00 78.38 104 ASP A O 1
ATOM 787 N N . THR A 1 105 ? 5.389 3.408 14.039 1.00 68.38 105 THR A N 1
ATOM 788 C CA . THR A 1 105 ? 5.884 4.620 14.731 1.00 68.38 105 THR A CA 1
ATOM 789 C C . THR A 1 105 ? 5.231 4.870 16.087 1.00 68.38 105 THR A C 1
ATOM 791 O O . THR A 1 105 ? 5.851 5.477 16.958 1.00 68.38 105 THR A O 1
ATOM 794 N N . ALA A 1 106 ? 4.015 4.367 16.308 1.00 62.44 106 ALA A N 1
ATOM 795 C CA . ALA A 1 106 ? 3.283 4.493 17.564 1.00 62.44 106 ALA A CA 1
ATOM 796 C C . ALA A 1 106 ? 3.832 3.587 18.682 1.00 62.44 106 ALA A C 1
ATOM 798 O O . ALA A 1 106 ? 3.146 3.387 19.692 1.00 62.44 106 ALA A O 1
ATOM 799 N N . GLN A 1 107 ? 5.060 3.060 18.543 1.00 52.84 107 GLN A N 1
ATOM 800 C CA . GLN A 1 107 ? 5.754 2.449 19.669 1.00 52.84 107 GLN A CA 1
ATOM 801 C C . GLN A 1 107 ? 5.756 3.439 20.840 1.00 52.84 107 GLN A C 1
ATOM 803 O O . GLN A 1 107 ? 6.125 4.603 20.661 1.00 52.84 107 GLN A O 1
ATOM 808 N N . PRO A 1 108 ? 5.327 3.007 22.039 1.00 48.62 108 PRO A N 1
ATOM 809 C CA . PRO A 1 108 ? 5.383 3.866 23.204 1.00 48.62 108 PRO A CA 1
ATOM 810 C C . PRO A 1 108 ? 6.838 4.300 23.364 1.00 48.62 108 PRO A C 1
ATOM 812 O O . PRO A 1 108 ? 7.721 3.440 23.417 1.00 48.62 108 PRO A O 1
ATOM 815 N N . GLU A 1 109 ? 7.096 5.615 23.413 1.00 46.16 109 GLU A N 1
ATOM 816 C CA . GLU A 1 109 ? 8.381 6.136 23.884 1.00 46.16 109 GLU A CA 1
ATOM 817 C C . GLU A 1 109 ? 8.784 5.280 25.086 1.00 46.16 109 GLU A C 1
ATOM 819 O O . GLU A 1 109 ? 8.025 5.196 26.060 1.00 46.16 109 GLU A O 1
ATOM 824 N N . ARG A 1 110 ? 9.926 4.579 24.987 1.00 39.28 110 ARG A N 1
ATOM 825 C CA . ARG A 1 110 ? 10.474 3.804 26.105 1.00 39.28 110 ARG A CA 1
ATOM 826 C C . ARG A 1 110 ? 10.320 4.656 27.363 1.00 39.28 110 ARG A C 1
ATOM 828 O O . ARG A 1 110 ? 10.705 5.829 27.308 1.00 39.28 110 ARG A O 1
ATOM 835 N N . PRO A 1 111 ? 9.778 4.120 28.472 1.00 40.44 111 PRO A N 1
ATOM 836 C CA . PRO A 1 111 ? 9.648 4.894 29.693 1.00 40.44 111 PRO A CA 1
ATOM 837 C C . PRO A 1 111 ? 11.030 5.449 30.029 1.00 40.44 111 PRO A C 1
ATOM 839 O O . PRO A 1 111 ? 11.957 4.690 30.316 1.00 40.44 111 PRO A O 1
ATOM 842 N N . ARG A 1 112 ? 11.194 6.772 29.911 1.00 38.50 112 ARG A N 1
ATOM 843 C CA . ARG A 1 112 ? 12.428 7.430 30.333 1.00 38.50 112 ARG A CA 1
ATOM 844 C C . ARG A 1 112 ? 12.565 7.097 31.816 1.00 38.50 112 ARG A C 1
ATOM 846 O O . ARG A 1 112 ? 11.610 7.362 32.551 1.00 38.50 112 ARG A O 1
ATOM 853 N N . PRO A 1 113 ? 13.669 6.477 32.269 1.00 34.88 113 PRO A N 1
ATOM 854 C CA . PRO A 1 113 ? 13.834 6.213 33.685 1.00 34.88 113 PRO A CA 1
ATOM 855 C C . PRO A 1 113 ? 13.736 7.555 34.403 1.00 34.88 113 PRO A C 1
ATOM 857 O O . PRO A 1 113 ? 14.457 8.501 34.082 1.00 34.88 113 PRO A O 1
ATOM 860 N N . PHE A 1 114 ? 12.770 7.657 35.311 1.00 39.53 114 PHE A N 1
ATOM 861 C CA . PHE A 1 114 ? 12.583 8.832 36.141 1.00 39.53 114 PHE A CA 1
ATOM 862 C C . PHE A 1 114 ? 13.888 9.046 36.907 1.00 39.53 114 PHE A C 1
ATOM 864 O O . PHE A 1 114 ? 14.224 8.266 37.799 1.00 39.53 114 PHE A O 1
ATOM 871 N N . VAL A 1 115 ? 14.649 10.080 36.550 1.00 37.84 115 VAL A N 1
ATOM 872 C CA . VAL A 1 115 ? 15.736 10.546 37.405 1.00 37.84 115 VAL A CA 1
ATOM 873 C C . VAL A 1 115 ? 15.054 11.204 38.596 1.00 37.84 115 VAL A C 1
ATOM 875 O O . VAL A 1 115 ? 14.615 12.351 38.527 1.00 37.84 115 VAL A O 1
ATOM 878 N N . LEU A 1 116 ? 14.908 10.446 39.682 1.00 39.78 116 LEU A N 1
ATOM 879 C CA . LEU A 1 116 ? 14.686 11.000 41.010 1.00 39.78 116 LEU A CA 1
ATOM 880 C C . LEU A 1 116 ? 15.917 11.849 41.333 1.00 39.78 116 LEU A C 1
ATOM 882 O O . LEU A 1 116 ? 16.912 11.347 41.850 1.00 39.78 116 LEU A O 1
ATOM 886 N N . ALA A 1 117 ? 15.869 13.134 40.984 1.00 35.25 117 ALA A N 1
ATOM 887 C CA . ALA A 1 117 ? 16.810 14.089 41.535 1.00 35.25 117 ALA A CA 1
ATOM 888 C C . ALA A 1 117 ? 16.642 14.043 43.065 1.00 35.25 117 ALA A C 1
ATOM 890 O O . ALA A 1 117 ? 15.514 14.202 43.553 1.00 35.25 117 ALA A O 1
ATOM 891 N N . PRO A 1 118 ? 17.706 13.769 43.838 1.00 40.12 118 PRO A N 1
ATOM 892 C CA . PRO A 1 118 ? 17.610 13.798 45.284 1.00 40.12 118 PRO A CA 1
ATOM 893 C C . PRO A 1 118 ? 17.194 15.210 45.691 1.00 40.12 118 PRO A C 1
ATOM 895 O O . PRO A 1 118 ? 17.798 16.195 45.266 1.00 40.12 118 PRO A O 1
ATOM 898 N N . ARG A 1 119 ? 16.129 15.312 46.495 1.00 42.94 119 ARG A N 1
ATOM 899 C CA . ARG A 1 119 ? 15.757 16.570 47.143 1.00 42.94 119 ARG A CA 1
ATOM 900 C C . ARG A 1 119 ? 16.990 17.077 47.884 1.00 42.94 119 ARG A C 1
ATOM 902 O O . ARG A 1 119 ? 17.432 16.424 48.829 1.00 42.94 119 ARG A O 1
ATOM 909 N N . LEU A 1 120 ? 17.524 18.221 47.459 1.00 40.75 120 LEU A N 1
ATOM 910 C CA . LEU A 1 120 ? 18.451 18.999 48.267 1.00 40.75 120 LEU A CA 1
ATOM 911 C C . LEU A 1 120 ? 17.744 19.281 49.596 1.00 40.75 120 LEU A C 1
ATOM 913 O O . LEU A 1 120 ? 16.796 20.060 49.670 1.00 40.75 120 LEU A O 1
ATOM 917 N N . ARG A 1 121 ? 18.158 18.557 50.639 1.00 51.38 121 ARG A N 1
ATOM 918 C CA . ARG A 1 121 ? 17.957 18.987 52.015 1.00 51.38 121 ARG A CA 1
ATOM 919 C C . ARG A 1 121 ? 18.868 20.188 52.204 1.00 51.38 121 ARG A C 1
ATOM 921 O O . ARG A 1 121 ? 20.042 20.011 52.501 1.00 51.38 121 ARG A O 1
ATOM 928 N N . GLU A 1 122 ? 18.321 21.382 52.074 1.00 41.44 122 GLU A N 1
ATOM 929 C CA . GLU A 1 122 ? 18.873 22.521 52.793 1.00 41.44 122 GLU A CA 1
ATOM 930 C C . GLU A 1 122 ? 18.023 22.706 54.041 1.00 41.44 122 GLU A C 1
ATOM 932 O O . GLU A 1 122 ? 16.902 23.211 54.022 1.00 41.44 122 GLU A O 1
ATOM 937 N N . GLY A 1 123 ? 18.540 22.139 55.127 1.00 43.19 123 GLY A N 1
ATOM 938 C CA . GLY A 1 123 ? 18.152 22.540 56.460 1.00 43.19 123 GLY A CA 1
ATOM 939 C C . GLY A 1 123 ? 18.911 23.801 56.859 1.00 43.19 123 GLY A C 1
ATOM 940 O O . GLY A 1 123 ? 20.062 23.978 56.481 1.00 43.19 123 GLY A O 1
ATOM 941 N N . ALA A 1 124 ? 18.243 24.580 57.706 1.00 42.81 124 ALA A N 1
ATOM 942 C CA . ALA A 1 124 ? 18.810 25.377 58.786 1.00 42.81 124 ALA A CA 1
ATOM 943 C C . ALA A 1 124 ? 19.800 26.500 58.428 1.00 42.81 124 ALA A C 1
ATOM 945 O O . ALA A 1 124 ? 21.000 26.286 58.299 1.00 42.81 124 ALA A O 1
ATOM 946 N N . ALA A 1 125 ? 19.310 27.732 58.535 1.00 45.72 125 ALA A N 1
ATOM 947 C CA . ALA A 1 125 ? 19.961 28.717 59.391 1.00 45.72 125 ALA A CA 1
ATOM 948 C C . ALA A 1 125 ? 18.878 29.544 60.098 1.00 45.72 125 ALA A C 1
ATOM 950 O O . ALA A 1 125 ? 17.845 29.856 59.505 1.00 45.72 125 ALA A O 1
ATOM 951 N N . GLN A 1 126 ? 19.111 29.743 61.392 1.00 48.38 126 GLN A N 1
ATOM 952 C CA . GLN A 1 126 ? 18.290 30.456 62.370 1.00 48.38 126 GLN A CA 1
ATOM 953 C C . GLN A 1 126 ? 18.293 31.964 62.125 1.00 48.38 126 GLN A C 1
ATOM 955 O O . GLN A 1 126 ? 19.292 32.455 61.553 1.00 48.38 126 GLN A O 1
#

Secondary structure (DSSP, 8-state):
--HHHHHHHHHHHHHHH---HHHHHHHHTS-HHHHHHHHHSPPPPPPHHHHHHHHHHHHHSTTTTTS-EEEEEEEE-SSTT-EEEEEEEE-HHHHHHHHHHHHHHT--------------------

pLDDT: mean 74.42, std 16.51, range [34.88, 95.0]